Protein AF-A0A662GXQ0-F1 (afdb_monomer_lite)

Foldseek 3Di:
DPQQDWDFDWDQQPPPRDTDTDTDRAAAWDWDDDVQWIWIWGADRVRDTPDTDIGGDLNVADDLLQKDFDPVQLVVQDPVDDPVVSVCCSVVVDPDDPVSSVSRSVCVVSVRMDGHDD

Radius of gyration: 19.92 Å; chains: 1; bounding box: 45×34×59 Å

Structure (mmCIF, N/CA/C/O backbone):
data_AF-A0A662GXQ0-F1
#
_entry.id   AF-A0A662GXQ0-F1
#
loop_
_atom_site.group_PDB
_atom_site.id
_atom_site.type_symbol
_atom_site.label_atom_id
_atom_site.label_alt_id
_atom_site.label_comp_id
_atom_site.label_asym_id
_atom_site.label_entity_id
_atom_site.label_seq_id
_atom_site.pdbx_PDB_ins_code
_atom_site.Cartn_x
_atom_site.Cartn_y
_atom_site.Cartn_z
_atom_site.occupancy
_atom_site.B_iso_or_equiv
_atom_site.auth_seq_id
_atom_site.auth_comp_id
_atom_site.auth_asym_id
_atom_site.auth_atom_id
_atom_site.pdbx_PDB_model_num
ATOM 1 N N . MET A 1 1 ? 24.218 -7.071 -36.231 1.00 41.03 1 MET A N 1
ATOM 2 C CA . MET A 1 1 ? 23.140 -6.913 -35.230 1.00 41.03 1 MET A CA 1
ATOM 3 C C . MET A 1 1 ? 21.859 -7.508 -35.791 1.00 41.03 1 MET A C 1
ATOM 5 O O . MET A 1 1 ? 21.398 -7.036 -36.820 1.00 41.03 1 MET A O 1
ATOM 9 N N . ARG A 1 2 ? 21.329 -8.583 -35.192 1.00 40.56 2 ARG A N 1
ATOM 10 C CA . ARG A 1 2 ? 19.980 -9.078 -35.526 1.00 40.56 2 ARG A CA 1
ATOM 11 C C . ARG A 1 2 ? 18.955 -8.131 -34.886 1.00 40.56 2 ARG A C 1
ATOM 13 O O . ARG A 1 2 ? 19.199 -7.724 -33.753 1.00 40.56 2 ARG A O 1
ATOM 20 N N . PRO A 1 3 ? 17.845 -7.781 -35.555 1.00 44.44 3 PRO A N 1
ATOM 21 C CA . PRO A 1 3 ? 16.797 -6.988 -34.925 1.00 44.44 3 PRO A CA 1
ATOM 22 C C . PRO A 1 3 ? 16.230 -7.779 -33.740 1.00 44.44 3 PRO A C 1
ATOM 24 O O . PRO A 1 3 ? 15.713 -8.885 -33.923 1.00 44.44 3 PRO A O 1
ATOM 27 N N . MET A 1 4 ? 16.390 -7.239 -32.528 1.00 46.97 4 MET A N 1
ATOM 28 C CA . MET A 1 4 ? 15.780 -7.773 -31.310 1.00 46.97 4 MET A CA 1
ATOM 29 C C . MET A 1 4 ? 14.267 -7.671 -31.489 1.00 46.97 4 MET A C 1
ATOM 31 O O . MET A 1 4 ? 13.704 -6.581 -31.535 1.00 46.97 4 MET A O 1
ATOM 35 N N . ARG A 1 5 ? 13.611 -8.813 -31.712 1.00 53.12 5 ARG A N 1
ATOM 36 C CA . ARG A 1 5 ? 12.155 -8.860 -31.828 1.00 53.12 5 ARG A CA 1
ATOM 37 C C . ARG A 1 5 ? 11.580 -8.728 -30.427 1.00 53.12 5 ARG A C 1
ATOM 39 O O . ARG A 1 5 ? 11.887 -9.550 -29.568 1.00 53.12 5 ARG A O 1
ATOM 46 N N . ALA A 1 6 ? 10.749 -7.713 -30.232 1.00 55.34 6 ALA A N 1
ATOM 47 C CA . ALA A 1 6 ? 9.951 -7.564 -29.030 1.00 55.34 6 ALA A CA 1
ATOM 48 C C . ALA A 1 6 ? 9.151 -8.846 -28.776 1.00 55.34 6 ALA A C 1
ATOM 50 O O . ALA A 1 6 ? 8.509 -9.380 -29.685 1.00 55.34 6 ALA A O 1
ATOM 51 N N . LEU A 1 7 ? 9.222 -9.359 -27.553 1.00 60.22 7 LEU A N 1
ATOM 52 C CA . LEU A 1 7 ? 8.532 -10.579 -27.173 1.00 60.22 7 LEU A CA 1
ATOM 53 C C . LEU A 1 7 ? 7.223 -10.195 -26.484 1.00 60.22 7 LEU A C 1
ATOM 55 O O . LEU A 1 7 ? 7.242 -9.664 -25.375 1.00 60.22 7 LEU A O 1
ATOM 59 N N . GLU A 1 8 ? 6.093 -10.453 -27.140 1.00 65.69 8 GLU A N 1
ATOM 60 C CA . GLU A 1 8 ? 4.781 -10.379 -26.497 1.00 65.69 8 GLU A CA 1
ATOM 61 C C . GLU A 1 8 ? 4.540 -11.665 -25.707 1.00 65.69 8 GLU A C 1
ATOM 63 O O . GLU A 1 8 ? 4.505 -12.770 -26.257 1.00 65.69 8 GLU A O 1
ATOM 68 N N . ARG A 1 9 ? 4.417 -11.533 -24.387 1.00 72.88 9 ARG A N 1
ATOM 69 C CA . ARG A 1 9 ? 4.164 -12.647 -23.471 1.00 72.88 9 ARG A CA 1
ATOM 70 C C . ARG A 1 9 ? 2.901 -12.394 -22.677 1.00 72.88 9 ARG A C 1
ATOM 72 O O . ARG A 1 9 ? 2.674 -11.300 -22.167 1.00 72.88 9 ARG A O 1
ATOM 79 N N . LEU A 1 10 ? 2.124 -13.457 -22.514 1.00 84.06 10 LEU A N 1
ATOM 80 C CA . LEU A 1 10 ? 1.008 -13.481 -21.587 1.00 84.06 10 LEU A CA 1
ATOM 81 C C . LEU A 1 10 ? 1.531 -13.798 -20.182 1.00 84.06 10 LEU A C 1
ATOM 83 O O . LEU A 1 10 ? 2.039 -14.892 -19.939 1.00 84.06 10 LEU A O 1
ATOM 87 N N . ILE A 1 11 ? 1.392 -12.854 -19.260 1.00 85.69 11 ILE A N 1
ATOM 88 C CA . ILE A 1 11 ? 1.711 -13.032 -17.844 1.00 85.69 11 ILE A CA 1
ATOM 89 C C . ILE A 1 11 ? 0.415 -13.166 -17.059 1.00 85.69 11 ILE A C 1
ATOM 91 O O . ILE A 1 11 ? -0.479 -12.327 -17.163 1.00 85.69 11 ILE A O 1
ATOM 95 N N . VAL A 1 12 ? 0.320 -14.217 -16.249 1.00 84.50 12 VAL A N 1
ATOM 96 C CA . VAL A 1 12 ? -0.768 -14.382 -15.283 1.00 84.50 12 VAL A CA 1
ATOM 97 C C . VAL A 1 12 ? -0.325 -13.764 -13.966 1.00 84.50 12 VAL A C 1
ATOM 99 O O . VAL A 1 12 ? 0.716 -14.134 -13.427 1.00 84.50 12 VAL A O 1
ATOM 102 N N . CYS A 1 13 ? -1.106 -12.821 -13.448 1.00 86.00 13 CYS A N 1
ATOM 103 C CA . CYS A 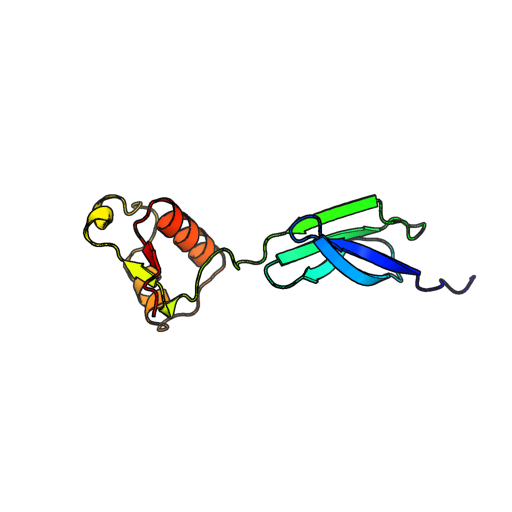1 13 ? -0.845 -12.206 -12.161 1.00 86.00 13 CYS A CA 1
ATOM 104 C C . CYS A 1 13 ? -0.929 -13.255 -11.037 1.00 86.00 13 CYS A C 1
ATOM 106 O O . CYS A 1 13 ? -2.011 -13.810 -10.824 1.00 86.00 13 CYS A O 1
ATOM 108 N N . PRO A 1 14 ? 0.143 -13.473 -10.251 1.00 80.88 14 PRO A N 1
ATOM 109 C CA . PRO A 1 14 ? 0.118 -14.434 -9.147 1.00 80.88 14 PRO A CA 1
ATOM 110 C C . PRO A 1 14 ? -0.886 -14.092 -8.035 1.00 80.88 14 PRO A C 1
ATOM 112 O O . PRO A 1 14 ? -1.307 -14.986 -7.312 1.00 80.88 14 PRO A O 1
AT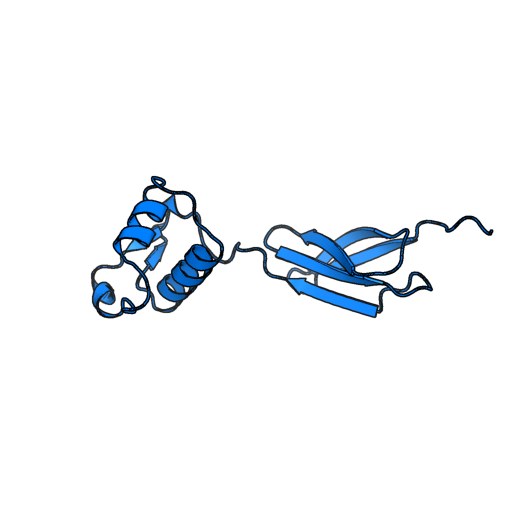OM 115 N N . LYS A 1 15 ? -1.260 -12.810 -7.876 1.00 78.56 15 LYS A N 1
ATOM 116 C CA . LYS A 1 15 ? -2.169 -12.350 -6.808 1.00 78.56 15 LYS A CA 1
ATOM 117 C C . LYS A 1 15 ? -3.647 -12.458 -7.187 1.00 78.56 15 LYS A C 1
ATOM 119 O O . LYS A 1 15 ? -4.442 -12.849 -6.346 1.00 78.56 15 LYS A O 1
ATOM 124 N N . CYS A 1 16 ? -4.032 -12.091 -8.413 1.00 82.12 16 CYS A N 1
ATOM 125 C CA . CYS A 1 16 ? -5.451 -12.023 -8.809 1.00 82.12 16 CYS A CA 1
ATOM 126 C C . CYS A 1 16 ? -5.835 -12.881 -10.024 1.00 82.12 16 CYS A C 1
ATOM 128 O O . CYS A 1 16 ? -6.985 -12.842 -10.450 1.00 82.12 16 CYS A O 1
ATOM 130 N N . GLY A 1 17 ? -4.895 -13.613 -10.629 1.00 83.00 17 GLY A N 1
ATOM 131 C CA . GLY A 1 17 ? -5.162 -14.498 -11.770 1.00 83.00 17 GLY A CA 1
ATOM 132 C C . GLY A 1 17 ? -5.444 -13.792 -13.104 1.00 83.00 17 GLY A C 1
ATOM 133 O O . GLY A 1 17 ? -5.630 -14.462 -14.121 1.00 83.00 17 GLY A O 1
ATOM 134 N N . ARG A 1 18 ? -5.451 -12.452 -13.142 1.00 84.88 18 ARG A N 1
ATOM 135 C CA . ARG A 1 18 ? -5.633 -11.687 -14.384 1.00 84.88 18 ARG A CA 1
ATOM 136 C C . ARG A 1 18 ? -4.483 -11.891 -15.359 1.00 84.88 18 ARG A C 1
ATOM 138 O O . ARG A 1 18 ? -3.339 -12.097 -14.964 1.00 84.88 18 ARG A O 1
ATOM 145 N N . ARG A 1 19 ? -4.804 -11.824 -16.649 1.00 90.25 19 ARG A N 1
ATOM 146 C CA . ARG A 1 19 ? -3.863 -12.011 -17.755 1.00 90.25 19 ARG A CA 1
ATOM 147 C C . ARG A 1 19 ? -3.439 -10.657 -18.313 1.00 90.25 19 ARG A C 1
ATOM 149 O O . ARG A 1 19 ? -4.289 -9.833 -18.628 1.00 90.25 19 ARG A O 1
ATOM 156 N N . HIS A 1 20 ? -2.136 -10.462 -18.463 1.00 85.50 20 HIS A N 1
ATOM 157 C CA . HIS A 1 20 ? -1.528 -9.249 -18.997 1.00 85.50 20 HIS A CA 1
ATOM 158 C C . HIS A 1 20 ? -0.716 -9.603 -20.237 1.00 85.50 20 HIS A C 1
ATOM 160 O O . HIS A 1 20 ? 0.108 -10.515 -20.179 1.00 85.50 20 HIS A O 1
ATOM 166 N N . SER A 1 21 ? -0.937 -8.890 -21.341 1.00 87.75 21 SER A N 1
ATOM 167 C CA . SER A 1 21 ? -0.020 -8.936 -22.481 1.00 87.75 21 SER A CA 1
ATOM 168 C C . SER A 1 21 ? 1.109 -7.947 -22.229 1.00 87.75 21 SER A C 1
ATOM 170 O O . SER A 1 21 ? 0.857 -6.771 -21.966 1.00 87.75 21 SER A O 1
ATOM 172 N N . VAL A 1 22 ? 2.342 -8.438 -22.243 1.00 83.19 22 VAL A N 1
ATOM 173 C CA . VAL A 1 22 ? 3.530 -7.669 -21.879 1.00 83.19 22 VAL A CA 1
ATOM 174 C C . VAL A 1 22 ? 4.506 -7.766 -23.026 1.00 83.19 22 VAL A C 1
ATOM 176 O O . VAL A 1 22 ? 4.900 -8.865 -23.416 1.00 83.19 22 VAL A O 1
ATOM 179 N N . ARG A 1 23 ? 4.899 -6.610 -23.549 1.00 83.94 23 ARG A N 1
ATOM 180 C CA . ARG A 1 23 ? 5.935 -6.500 -24.564 1.00 83.94 23 ARG A CA 1
ATOM 181 C C . ARG A 1 23 ? 7.250 -6.166 -23.876 1.00 83.94 23 ARG A C 1
ATOM 183 O O . ARG A 1 23 ? 7.344 -5.133 -23.223 1.00 83.94 23 ARG A O 1
ATOM 190 N N . VAL A 1 24 ? 8.237 -7.049 -24.007 1.00 81.50 24 VAL A N 1
ATOM 191 C CA . VAL A 1 24 ? 9.576 -6.839 -23.444 1.00 81.50 24 VAL A CA 1
ATOM 192 C C . VAL A 1 24 ? 10.597 -6.762 -24.571 1.00 81.50 24 VAL A C 1
ATOM 194 O O . VAL A 1 24 ? 10.638 -7.639 -25.438 1.00 81.50 24 VAL A O 1
ATOM 197 N N . GLU A 1 25 ? 11.397 -5.698 -24.560 1.00 83.25 25 GLU A N 1
ATOM 198 C CA . GLU A 1 25 ? 12.404 -5.407 -25.592 1.00 83.25 25 GLU A CA 1
ATOM 199 C C . GLU A 1 25 ? 13.839 -5.467 -25.051 1.00 83.25 25 GLU A C 1
ATOM 201 O O . GLU A 1 25 ? 14.779 -5.608 -25.829 1.00 83.25 25 GLU A O 1
ATOM 206 N N . GLU A 1 26 ? 14.004 -5.441 -23.727 1.00 85.75 26 GLU A N 1
ATOM 207 C CA . GLU A 1 26 ? 15.298 -5.422 -23.043 1.00 85.75 26 GLU A CA 1
ATOM 208 C C . GLU A 1 26 ? 15.311 -6.328 -21.803 1.00 85.75 26 GLU A C 1
ATOM 210 O O . GLU A 1 26 ? 14.271 -6.605 -21.192 1.00 85.75 26 GLU A O 1
ATOM 215 N N . SER A 1 27 ? 16.501 -6.803 -21.429 1.00 90.19 27 SER A N 1
ATOM 216 C CA . SER A 1 27 ? 16.700 -7.532 -20.178 1.00 90.19 27 SER A CA 1
ATOM 217 C C . SER A 1 27 ? 16.621 -6.589 -18.975 1.00 90.19 27 SER A C 1
ATOM 219 O O . SER A 1 27 ? 16.793 -5.378 -19.092 1.00 90.19 27 SER A O 1
ATOM 221 N N . GLY A 1 28 ? 16.322 -7.144 -17.800 1.00 89.62 28 GLY A N 1
ATOM 222 C CA . GLY A 1 28 ? 16.224 -6.392 -16.554 1.00 89.62 28 GLY A CA 1
ATOM 223 C C . GLY A 1 28 ? 14.884 -6.535 -15.842 1.00 89.62 28 GLY A C 1
ATOM 224 O O . GLY A 1 28 ? 14.129 -7.492 -16.041 1.00 89.62 28 GLY A O 1
ATOM 225 N N . TRP A 1 29 ? 14.635 -5.593 -14.934 1.00 89.81 29 TRP A N 1
ATOM 226 C CA . TRP A 1 29 ? 13.434 -5.555 -14.109 1.00 89.81 29 TRP A CA 1
ATOM 227 C C . TRP A 1 29 ? 12.350 -4.710 -14.770 1.00 89.81 29 TRP A C 1
ATOM 229 O O . TRP A 1 29 ? 12.572 -3.545 -15.079 1.00 89.81 29 TRP A O 1
ATOM 239 N N . HIS A 1 30 ? 11.161 -5.287 -14.915 1.00 87.38 30 HIS A N 1
ATOM 240 C CA . HIS A 1 30 ? 10.002 -4.647 -15.533 1.00 87.38 30 HIS A CA 1
ATOM 241 C C . HIS A 1 30 ? 8.835 -4.601 -14.552 1.00 87.38 30 HIS A C 1
ATOM 243 O O . HIS A 1 30 ? 8.648 -5.521 -13.752 1.00 87.38 30 HIS A O 1
ATOM 249 N N . VAL A 1 31 ? 8.025 -3.545 -14.623 1.00 87.19 31 VAL A N 1
ATOM 250 C CA . VAL A 1 31 ? 6.863 -3.360 -13.745 1.00 87.19 31 VAL A CA 1
ATOM 251 C C . VAL A 1 31 ? 5.595 -3.232 -14.576 1.00 87.19 31 VAL A C 1
ATOM 253 O O . VAL A 1 31 ? 5.502 -2.382 -15.455 1.00 87.19 31 VAL A O 1
ATOM 256 N N . ILE A 1 32 ? 4.594 -4.052 -14.260 1.00 86.75 32 ILE A N 1
ATOM 257 C CA . ILE A 1 32 ? 3.277 -4.028 -14.903 1.00 86.75 32 ILE A CA 1
ATOM 258 C C . ILE A 1 32 ? 2.233 -3.635 -13.874 1.00 86.75 32 ILE A C 1
ATOM 260 O O . ILE A 1 32 ? 2.163 -4.212 -12.789 1.00 86.75 32 ILE A O 1
ATOM 264 N N . GLN A 1 33 ? 1.378 -2.690 -14.242 1.00 84.06 33 GLN A N 1
ATOM 265 C CA . GLN A 1 33 ? 0.252 -2.285 -13.414 1.00 84.06 33 GLN A CA 1
ATOM 266 C C . GLN A 1 33 ? -0.864 -3.333 -13.497 1.00 84.06 33 GLN A C 1
ATOM 268 O O . GLN A 1 33 ? -1.372 -3.640 -14.575 1.00 84.06 33 GLN A O 1
ATOM 273 N N . CYS A 1 34 ? -1.260 -3.876 -12.348 1.00 80.12 34 CYS A N 1
ATOM 274 C CA . CYS A 1 34 ? -2.377 -4.801 -12.217 1.00 80.12 34 CYS A CA 1
ATOM 275 C C . CYS A 1 34 ? -3.286 -4.308 -11.096 1.00 80.12 34 CYS A C 1
ATOM 277 O O . CYS A 1 34 ? -2.996 -4.536 -9.931 1.00 80.12 34 CYS A O 1
ATOM 279 N N . GLU A 1 35 ? -4.357 -3.599 -11.453 1.00 77.75 35 GLU A N 1
ATOM 280 C CA . GLU A 1 35 ? -5.325 -2.958 -10.551 1.00 77.75 35 GLU A CA 1
ATOM 281 C C . GLU A 1 35 ? -5.278 -3.457 -9.088 1.00 77.75 35 GLU A C 1
ATOM 283 O O . GLU A 1 35 ? -5.701 -4.566 -8.755 1.00 77.75 35 GLU A O 1
ATOM 288 N N . GLY A 1 36 ? -4.704 -2.637 -8.206 1.00 65.31 36 GLY A N 1
ATOM 289 C CA . GLY A 1 36 ? -4.496 -2.993 -6.799 1.00 65.31 36 GLY A CA 1
ATOM 290 C C . GLY A 1 36 ? -3.069 -3.358 -6.432 1.00 65.31 36 GLY A C 1
ATOM 291 O O . GLY A 1 36 ? -2.744 -3.436 -5.254 1.00 65.31 36 GLY A O 1
ATOM 292 N N . HIS A 1 37 ? -2.218 -3.616 -7.418 1.00 74.69 37 HIS A N 1
ATOM 293 C CA . HIS A 1 37 ? -0.850 -4.066 -7.228 1.00 74.69 37 HIS A CA 1
ATOM 294 C C . HIS A 1 37 ? -0.005 -3.906 -8.498 1.00 74.69 37 HIS A C 1
ATOM 296 O O . HIS A 1 37 ? -0.490 -3.591 -9.580 1.00 74.69 37 HIS A O 1
ATOM 302 N N . SER A 1 38 ? 1.292 -4.111 -8.346 1.00 85.62 38 SER A N 1
ATOM 303 C CA . SER A 1 38 ? 2.249 -4.155 -9.436 1.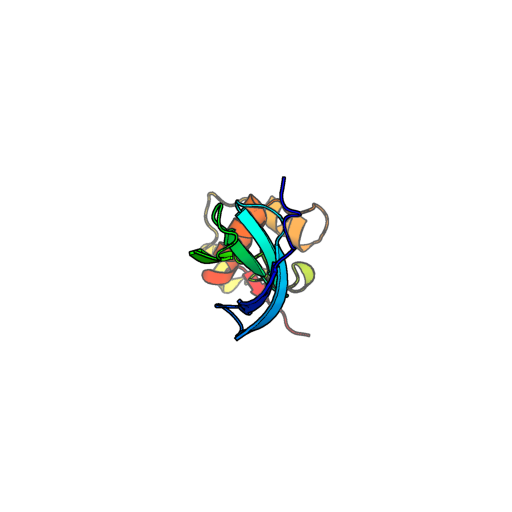00 85.62 38 SER A CA 1
ATOM 304 C C . SER A 1 38 ? 2.775 -5.573 -9.561 1.00 85.62 38 SER A C 1
ATOM 306 O O . SER A 1 38 ? 3.107 -6.219 -8.566 1.00 85.62 38 SER A O 1
ATOM 308 N N . ILE A 1 39 ? 2.880 -6.062 -10.786 1.00 87.75 39 ILE A N 1
ATOM 309 C CA . ILE A 1 39 ? 3.628 -7.275 -11.093 1.00 87.75 39 ILE A CA 1
ATOM 310 C C . ILE A 1 39 ? 5.053 -6.833 -11.403 1.00 87.75 39 ILE A C 1
ATOM 312 O O . ILE A 1 39 ? 5.265 -5.951 -12.231 1.00 87.75 39 ILE A O 1
ATOM 316 N N . VAL A 1 40 ? 6.020 -7.435 -10.727 1.00 89.12 40 VAL A N 1
ATOM 317 C CA . VAL A 1 40 ? 7.446 -7.199 -10.934 1.00 89.12 40 VAL A CA 1
ATOM 318 C C . VAL A 1 40 ? 8.014 -8.413 -11.653 1.00 89.12 40 VAL A C 1
ATOM 320 O O . VAL A 1 40 ? 7.965 -9.532 -11.136 1.00 89.12 40 VAL A O 1
ATOM 323 N N . LEU A 1 41 ? 8.536 -8.193 -12.851 1.00 89.94 41 LEU A N 1
ATOM 324 C CA . LEU A 1 41 ? 9.132 -9.214 -13.698 1.00 89.94 41 LEU A CA 1
ATOM 325 C C . LEU A 1 41 ? 10.644 -9.052 -13.742 1.00 89.94 41 LEU A C 1
ATOM 327 O O . LEU A 1 41 ? 11.133 -7.930 -13.833 1.00 89.94 41 LEU A O 1
ATOM 331 N N . TYR A 1 42 ? 11.368 -10.167 -13.771 1.00 89.62 42 TYR A N 1
ATOM 332 C CA . TYR A 1 42 ? 12.766 -10.176 -14.197 1.00 89.62 42 TYR A CA 1
ATOM 333 C C . TYR A 1 42 ? 12.907 -10.951 -15.503 1.00 89.62 42 TYR A C 1
ATOM 335 O O . TYR A 1 42 ? 12.447 -12.097 -15.603 1.00 89.62 42 TYR A O 1
ATOM 343 N N . VAL A 1 43 ? 13.550 -10.317 -16.478 1.00 91.00 43 VAL A N 1
ATOM 344 C CA . VAL A 1 43 ? 13.809 -10.851 -17.814 1.00 91.00 43 VAL A CA 1
ATOM 345 C C . VAL A 1 43 ? 15.315 -10.925 -18.032 1.00 91.00 43 VAL A C 1
ATOM 347 O O . VAL A 1 43 ? 16.026 -9.959 -17.772 1.00 91.00 43 VAL A O 1
ATOM 350 N N . ASP A 1 44 ? 15.803 -12.083 -18.471 1.00 89.25 44 ASP A N 1
ATOM 351 C CA . ASP A 1 44 ? 17.229 -12.292 -18.738 1.00 89.25 44 ASP A CA 1
ATOM 352 C C . ASP A 1 44 ? 17.655 -11.792 -20.130 1.00 89.25 44 ASP A C 1
ATOM 354 O O . ASP A 1 44 ? 16.833 -11.355 -20.937 1.00 89.25 44 ASP A O 1
ATOM 358 N N . ASP A 1 45 ? 18.949 -11.893 -20.439 1.00 88.88 45 ASP A N 1
ATOM 359 C CA . ASP A 1 45 ? 19.520 -11.465 -21.729 1.00 88.88 45 ASP A CA 1
ATOM 360 C C . ASP A 1 45 ? 19.016 -12.283 -22.930 1.00 88.88 45 ASP A C 1
ATOM 362 O O . ASP A 1 45 ? 19.176 -11.880 -24.081 1.00 88.88 45 ASP A O 1
ATOM 366 N N . SER A 1 46 ? 18.367 -13.425 -22.679 1.00 87.25 46 SER A N 1
ATOM 367 C CA . SER A 1 46 ? 17.680 -14.230 -23.695 1.00 87.25 46 SER A CA 1
ATOM 368 C C . SER A 1 46 ? 16.200 -13.850 -23.845 1.00 87.25 46 SER A C 1
ATOM 370 O O . SER A 1 46 ? 15.438 -14.594 -24.466 1.00 87.25 46 SER A O 1
ATOM 372 N N . LEU A 1 47 ? 15.770 -12.726 -23.259 1.00 83.88 47 LEU A N 1
ATOM 373 C CA . LEU A 1 47 ? 14.382 -12.255 -23.211 1.00 83.88 47 LEU A CA 1
ATOM 374 C C . LEU A 1 47 ? 13.412 -13.275 -22.589 1.00 83.88 47 LEU A C 1
ATOM 376 O O . LEU A 1 47 ? 12.219 -13.310 -22.899 1.00 83.88 47 LEU A O 1
ATOM 380 N N . THR A 1 48 ? 13.909 -14.126 -21.691 1.00 83.88 48 THR A N 1
ATOM 381 C CA . THR A 1 48 ? 13.099 -15.116 -20.980 1.00 83.88 48 THR A CA 1
ATOM 382 C C . THR A 1 48 ? 12.710 -14.590 -19.606 1.00 83.88 48 THR A C 1
ATOM 384 O O . THR A 1 48 ? 13.550 -14.148 -18.824 1.00 83.88 48 THR A O 1
ATOM 387 N N . VAL A 1 49 ? 11.418 -14.671 -19.282 1.00 85.81 49 VAL A N 1
ATOM 388 C CA . VAL A 1 49 ? 10.904 -14.322 -17.952 1.00 85.81 49 VAL A CA 1
ATOM 389 C C . VAL A 1 49 ? 11.376 -15.375 -16.954 1.00 85.81 49 VAL A C 1
ATOM 391 O O . VAL A 1 49 ? 10.996 -16.542 -17.046 1.00 85.81 49 VAL A O 1
ATOM 394 N N . ARG A 1 50 ? 12.208 -14.966 -15.997 1.00 88.62 50 ARG A N 1
ATOM 395 C CA . ARG A 1 50 ? 12.764 -15.849 -14.957 1.00 88.62 50 ARG A CA 1
ATOM 396 C C . ARG A 1 50 ? 12.055 -15.720 -13.622 1.00 88.62 50 ARG A C 1
ATOM 398 O O . ARG A 1 50 ? 12.093 -16.646 -12.820 1.00 88.62 50 ARG A O 1
ATOM 405 N N . SER A 1 51 ? 11.428 -14.575 -13.374 1.00 86.88 51 SER A N 1
ATOM 406 C CA . SER A 1 51 ? 10.752 -14.296 -12.113 1.00 86.88 51 SER A CA 1
ATOM 407 C C . SER A 1 51 ? 9.513 -13.452 -12.348 1.00 86.88 51 SER A C 1
ATOM 409 O O . SER A 1 51 ? 9.555 -12.490 -13.115 1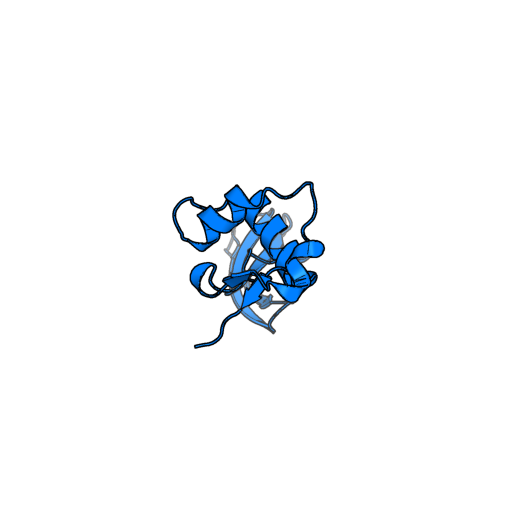.00 86.88 51 SER A O 1
ATOM 411 N N . VAL A 1 52 ? 8.431 -13.812 -11.661 1.00 87.12 52 VAL A N 1
ATOM 412 C CA . VAL A 1 52 ? 7.182 -13.053 -11.605 1.00 87.12 52 VAL A CA 1
ATOM 413 C C . VAL A 1 52 ? 6.825 -12.902 -10.135 1.00 87.12 52 VAL A C 1
ATOM 415 O O . VAL A 1 52 ? 6.495 -13.877 -9.462 1.00 87.12 52 VAL A O 1
ATOM 418 N N . LYS A 1 53 ? 6.921 -11.681 -9.620 1.00 85.44 53 LYS A N 1
ATOM 419 C CA . LYS A 1 53 ? 6.569 -11.334 -8.243 1.00 85.44 53 LYS A CA 1
ATOM 420 C C . LYS A 1 53 ? 5.442 -10.319 -8.240 1.00 85.44 53 LYS A C 1
ATOM 422 O O . LYS A 1 53 ? 5.202 -9.636 -9.230 1.00 85.44 53 LYS A O 1
ATOM 427 N N . VAL A 1 54 ? 4.756 -10.208 -7.111 1.00 82.62 54 VAL A N 1
ATOM 428 C CA . VAL A 1 54 ? 3.752 -9.168 -6.900 1.00 82.62 54 VAL A CA 1
ATOM 429 C C . VAL A 1 54 ? 4.248 -8.238 -5.812 1.00 82.62 54 VAL A C 1
ATOM 431 O O . VAL A 1 54 ? 4.549 -8.673 -4.705 1.00 82.62 54 VAL A O 1
ATOM 434 N N . ALA A 1 55 ? 4.317 -6.956 -6.137 1.00 75.25 55 ALA A N 1
ATOM 435 C CA . ALA A 1 55 ? 4.401 -5.895 -5.159 1.00 75.25 55 ALA A CA 1
ATOM 436 C C . ALA A 1 55 ? 2.984 -5.362 -4.958 1.00 75.25 55 ALA A C 1
ATOM 438 O O . ALA A 1 55 ? 2.370 -4.857 -5.897 1.00 75.25 55 ALA A O 1
ATOM 439 N N . SER A 1 56 ? 2.432 -5.471 -3.751 1.00 59.44 56 SER A N 1
ATOM 440 C CA . SER A 1 56 ? 1.212 -4.732 -3.438 1.00 59.44 56 SER A CA 1
ATOM 441 C C . SER A 1 56 ? 1.529 -3.239 -3.554 1.00 59.44 56 SER A C 1
ATOM 443 O O . SER A 1 56 ? 2.209 -2.675 -2.697 1.00 59.44 56 SER A O 1
ATOM 445 N N . LEU A 1 57 ? 1.016 -2.596 -4.608 1.00 57.31 57 LEU A N 1
ATOM 446 C CA . LEU A 1 57 ? 0.713 -1.167 -4.566 1.00 57.31 57 LEU A CA 1
ATOM 447 C C . LEU A 1 57 ? -0.122 -0.947 -3.310 1.00 57.31 57 LEU A C 1
ATOM 449 O O . LEU A 1 57 ? -0.824 -1.855 -2.871 1.00 57.31 57 LEU A O 1
ATOM 453 N N . ALA A 1 58 ? -0.027 0.226 -2.714 1.00 51.66 58 ALA A N 1
ATOM 454 C CA . ALA A 1 58 ? -0.666 0.580 -1.456 1.00 51.66 58 ALA A CA 1
ATOM 455 C C . ALA A 1 58 ? -2.220 0.587 -1.478 1.00 51.66 58 ALA A C 1
ATOM 457 O O . ALA A 1 58 ? -2.823 1.485 -0.914 1.00 51.66 58 ALA A O 1
ATOM 4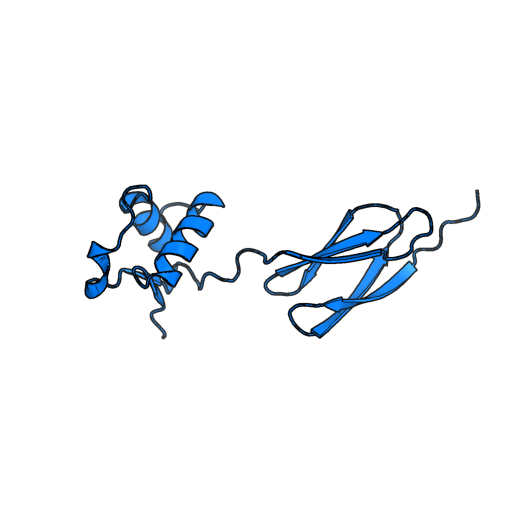58 N N . ARG A 1 59 ? -2.882 -0.400 -2.101 1.00 49.53 59 ARG A N 1
ATOM 459 C CA . ARG A 1 59 ? -4.335 -0.616 -2.129 1.00 49.53 59 ARG A CA 1
ATOM 460 C C . ARG A 1 59 ? -4.833 -1.613 -1.074 1.00 49.53 59 ARG A C 1
ATOM 462 O O . ARG A 1 59 ? -5.892 -2.194 -1.252 1.00 49.53 59 ARG A O 1
ATOM 469 N N . ASP A 1 60 ? -4.087 -1.818 0.011 1.00 60.59 60 ASP A N 1
ATOM 470 C CA . ASP A 1 60 ? -4.630 -2.485 1.212 1.00 60.59 60 ASP A CA 1
ATOM 471 C C . ASP A 1 60 ? -5.189 -1.457 2.217 1.00 60.59 60 ASP A C 1
ATOM 473 O O . ASP A 1 60 ? -5.470 -1.787 3.365 1.00 60.59 60 ASP A O 1
ATOM 477 N N . ILE A 1 61 ? -5.280 -0.189 1.811 1.00 64.94 61 ILE A N 1
ATOM 478 C CA . ILE A 1 61 ? -5.880 0.884 2.596 1.00 64.94 61 ILE 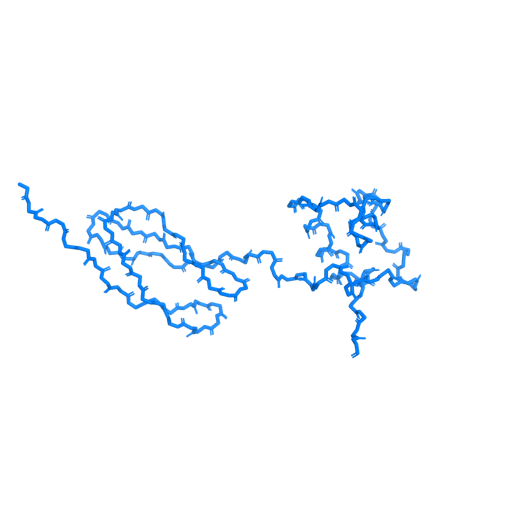A CA 1
ATOM 479 C C . ILE A 1 61 ? -7.136 1.300 1.825 1.00 64.94 61 ILE A C 1
ATOM 481 O O . ILE A 1 61 ? -6.999 1.623 0.639 1.00 64.94 61 ILE A O 1
ATOM 485 N N . PRO A 1 62 ? -8.328 1.251 2.449 1.00 71.94 62 PRO A N 1
ATOM 486 C CA . PRO A 1 62 ? -9.550 1.837 1.901 1.00 71.94 62 PRO A CA 1
ATOM 487 C C . PRO A 1 62 ? -9.356 3.311 1.527 1.00 71.94 62 PRO A C 1
ATOM 489 O O . PRO A 1 62 ? -8.308 3.899 1.813 1.00 71.94 62 PRO A O 1
ATOM 492 N N . ASP A 1 63 ? -10.355 3.935 0.901 1.00 82.00 63 ASP A N 1
ATOM 493 C CA . ASP A 1 63 ? -10.315 5.390 0.735 1.00 82.00 63 ASP A CA 1
ATOM 494 C C . ASP A 1 63 ? -10.046 6.035 2.105 1.00 82.00 63 ASP A C 1
ATOM 496 O O . ASP A 1 63 ? -10.741 5.774 3.080 1.00 82.00 63 ASP A O 1
ATOM 500 N N . LEU A 1 64 ? -9.013 6.871 2.207 1.00 84.38 64 LEU A N 1
ATOM 501 C CA . LEU A 1 64 ? -8.655 7.517 3.469 1.00 84.38 64 LEU A CA 1
ATOM 502 C C . LEU A 1 64 ? -9.822 8.326 4.046 1.00 84.38 64 LEU A C 1
ATOM 504 O O . LEU A 1 64 ? -9.909 8.484 5.261 1.00 84.38 64 LEU A O 1
ATOM 508 N N . ARG A 1 65 ? -10.737 8.793 3.189 1.00 81.50 65 ARG A N 1
ATOM 509 C CA . ARG A 1 65 ? -11.954 9.504 3.590 1.00 81.50 65 ARG A CA 1
ATOM 510 C C . ARG A 1 65 ? -13.036 8.592 4.169 1.00 81.50 65 ARG A C 1
ATOM 512 O O . ARG A 1 65 ? -13.887 9.088 4.905 1.00 81.50 65 ARG A O 1
ATOM 519 N N . SER A 1 66 ? -13.006 7.291 3.871 1.00 87.81 66 SER A N 1
ATOM 520 C CA . SER A 1 66 ? -13.902 6.301 4.481 1.00 87.81 66 SER A CA 1
ATOM 521 C C . SER A 1 66 ? -13.378 5.790 5.825 1.00 87.81 66 SER A C 1
ATOM 523 O O . SER A 1 66 ? -14.085 5.066 6.518 1.00 87.81 66 SER A O 1
ATOM 525 N N . LEU A 1 67 ? -12.174 6.186 6.249 1.00 92.12 67 LEU A N 1
ATOM 526 C CA . LEU A 1 67 ? -11.597 5.744 7.517 1.00 92.12 67 LEU A CA 1
ATOM 527 C C . LEU A 1 67 ? -11.941 6.673 8.682 1.00 92.12 67 LEU A C 1
ATOM 529 O O . LEU A 1 67 ? -11.879 7.899 8.574 1.00 92.12 67 LEU A O 1
ATOM 533 N N . ARG A 1 68 ? -12.219 6.084 9.848 1.00 92.56 68 ARG A N 1
ATOM 534 C CA . ARG A 1 68 ? -12.368 6.806 11.121 1.00 92.56 68 ARG A CA 1
ATOM 535 C C . ARG A 1 68 ? -11.636 6.107 12.256 1.00 92.56 68 ARG A C 1
ATOM 537 O O . ARG A 1 68 ? -11.304 4.929 12.178 1.00 92.56 68 ARG A O 1
ATOM 544 N N . VAL A 1 69 ? -11.371 6.866 13.316 1.00 94.06 69 VAL A N 1
ATOM 545 C CA . VAL A 1 69 ? -10.806 6.331 14.558 1.00 94.06 69 VAL A CA 1
ATOM 546 C C . VAL A 1 69 ? -11.899 5.594 15.324 1.00 94.06 69 VAL A C 1
ATOM 548 O O . VAL A 1 69 ? -12.898 6.203 15.712 1.00 94.06 69 VAL A O 1
ATOM 551 N N . ASN A 1 70 ? -11.677 4.307 15.582 1.00 94.19 70 ASN A N 1
ATOM 552 C CA . ASN A 1 70 ? -12.507 3.526 16.485 1.00 94.19 70 ASN A CA 1
ATOM 553 C C . ASN A 1 70 ? -12.177 3.940 17.929 1.00 94.19 70 ASN A C 1
ATOM 555 O O . ASN A 1 70 ? -11.108 3.627 18.464 1.00 94.19 70 ASN A O 1
ATOM 559 N N . ARG A 1 71 ? -13.104 4.661 18.567 1.00 91.50 71 ARG A N 1
ATOM 560 C CA . ARG A 1 71 ? -12.906 5.222 19.915 1.00 91.50 71 ARG A CA 1
ATOM 561 C C . ARG A 1 71 ? -12.724 4.157 20.994 1.00 91.50 71 ARG A C 1
ATOM 563 O O . ARG A 1 71 ? -12.019 4.402 21.967 1.00 91.50 71 ARG A O 1
ATOM 570 N N . GLU A 1 72 ? -13.308 2.973 20.829 1.00 93.25 72 GLU A N 1
ATOM 571 C CA . GLU A 1 72 ? -13.181 1.880 21.803 1.00 93.25 72 GLU A CA 1
ATOM 572 C C . GLU A 1 72 ? -11.760 1.302 21.822 1.00 93.25 72 GLU A C 1
ATOM 574 O O . GLU A 1 72 ? -11.277 0.827 22.851 1.00 93.25 72 GLU A O 1
ATOM 579 N N . ARG A 1 73 ? -11.057 1.384 20.689 1.00 93.38 73 ARG A N 1
ATOM 580 C CA . ARG A 1 73 ? -9.708 0.836 20.496 1.00 93.38 73 ARG A CA 1
ATOM 581 C C . ARG A 1 73 ? -8.608 1.884 20.473 1.00 93.38 73 ARG A C 1
ATOM 583 O O . ARG A 1 73 ? -7.447 1.540 20.289 1.00 93.38 73 ARG A O 1
ATOM 590 N N . GLU A 1 74 ? -8.938 3.143 20.726 1.00 91.69 74 GLU A N 1
ATOM 591 C CA . GLU A 1 74 ? -7.992 4.262 20.708 1.00 91.69 74 GLU A CA 1
ATOM 592 C C . GLU A 1 74 ? -6.795 4.056 21.654 1.00 91.69 74 GLU A C 1
ATOM 594 O O . GLU A 1 74 ? -5.676 4.464 21.352 1.00 91.69 74 GLU A O 1
ATOM 599 N N . HIS A 1 75 ? -7.001 3.342 22.763 1.00 93.06 75 HIS A N 1
ATOM 600 C CA . HIS A 1 75 ? -5.952 2.978 23.717 1.00 93.06 75 HIS A CA 1
ATOM 601 C C . HIS A 1 75 ? -4.849 2.075 23.125 1.00 93.06 75 HIS A C 1
ATOM 603 O O . HIS A 1 75 ? -3.777 1.958 23.713 1.00 93.06 75 HIS A O 1
ATOM 609 N N . LEU A 1 76 ? -5.085 1.448 21.966 1.00 93.88 76 LEU A N 1
ATOM 610 C CA . LEU A 1 76 ? -4.104 0.636 21.239 1.00 93.88 76 LEU A CA 1
ATOM 611 C C . LEU A 1 76 ? -3.224 1.466 20.292 1.00 93.88 76 LEU A C 1
ATOM 613 O O . LEU A 1 76 ? -2.407 0.896 19.568 1.00 93.88 76 LEU A O 1
ATOM 617 N N . TRP A 1 77 ? -3.381 2.794 20.266 1.00 96.12 77 TRP A N 1
ATOM 618 C CA . TRP A 1 77 ? -2.605 3.666 19.391 1.00 96.12 77 TRP A CA 1
ATOM 619 C C . TRP A 1 77 ? -1.100 3.585 19.710 1.00 96.12 77 TRP A C 1
ATOM 621 O O . TRP A 1 77 ? -0.679 3.982 20.800 1.00 96.12 77 TRP A O 1
ATOM 631 N N . PRO A 1 78 ? -0.244 3.124 18.778 1.00 93.06 78 PRO A N 1
ATOM 632 C CA . PRO A 1 78 ? 1.181 2.995 19.053 1.00 93.06 78 PRO A CA 1
ATOM 633 C C . PRO A 1 78 ? 1.853 4.359 19.234 1.00 93.06 78 PRO A C 1
ATOM 635 O O . PRO A 1 78 ? 1.724 5.240 18.385 1.00 93.06 78 PRO A O 1
ATOM 638 N N . SER A 1 79 ? 2.642 4.519 20.298 1.00 93.31 79 SER A N 1
ATOM 639 C CA . SER A 1 79 ? 3.288 5.795 20.659 1.00 93.31 79 SER A CA 1
ATOM 640 C C . SER A 1 79 ? 4.227 6.361 19.586 1.00 93.31 79 SER A C 1
ATOM 642 O O . SER A 1 79 ? 4.456 7.567 19.535 1.00 93.31 79 SER A O 1
ATOM 644 N N . TYR A 1 80 ? 4.757 5.510 18.706 1.00 90.50 80 TYR A N 1
ATOM 645 C CA . TYR A 1 80 ? 5.631 5.906 17.600 1.00 90.50 80 TYR A CA 1
ATOM 646 C C . TYR A 1 80 ? 4.873 6.402 16.352 1.00 90.50 80 TYR A C 1
ATOM 648 O O . TYR A 1 80 ? 5.510 6.845 15.393 1.00 90.50 80 TYR A O 1
ATOM 656 N N . ILE A 1 81 ? 3.536 6.323 16.329 1.00 94.25 81 ILE A N 1
ATOM 657 C CA . ILE A 1 81 ? 2.690 6.837 15.244 1.00 94.25 81 ILE A CA 1
ATOM 658 C C . ILE A 1 81 ? 2.058 8.151 15.700 1.00 94.25 81 ILE A C 1
ATOM 660 O O . ILE A 1 81 ? 1.289 8.186 16.657 1.00 94.25 81 ILE A O 1
ATOM 664 N N . SER A 1 82 ? 2.329 9.244 14.987 1.00 96.00 82 SER A N 1
ATOM 665 C CA . SER A 1 82 ? 1.732 10.543 15.312 1.00 96.00 82 SER A CA 1
ATOM 666 C C . SER A 1 82 ? 0.237 10.561 14.994 1.00 96.00 82 SER A C 1
ATOM 668 O O . SER A 1 82 ? -0.156 10.565 13.826 1.00 96.00 82 SER A O 1
ATOM 670 N N . ARG A 1 83 ? -0.596 10.636 16.036 1.00 95.38 83 ARG A N 1
ATOM 671 C CA . ARG A 1 83 ? -2.052 10.760 15.898 1.00 95.38 83 ARG A CA 1
ATOM 672 C C . ARG A 1 83 ? -2.465 11.992 15.115 1.00 95.38 83 ARG A C 1
ATOM 674 O O . ARG A 1 83 ? -3.198 11.875 14.140 1.00 95.38 83 ARG A O 1
ATOM 681 N N . GLN A 1 84 ? -1.925 13.145 15.496 1.00 96.12 84 GLN A N 1
ATOM 682 C CA . GLN A 1 84 ? -2.218 14.418 14.845 1.00 96.12 84 GLN A CA 1
ATOM 683 C C . GLN A 1 84 ? -1.969 14.351 13.331 1.00 96.12 84 GLN A C 1
ATOM 685 O O . GLN A 1 84 ? -2.772 14.854 12.548 1.00 96.12 84 GLN A O 1
ATOM 690 N N . ARG A 1 85 ? -0.879 13.691 12.912 1.00 95.94 85 ARG A N 1
ATOM 691 C CA . ARG A 1 85 ? -0.541 13.528 11.494 1.00 95.94 85 ARG A CA 1
ATOM 692 C C . ARG A 1 85 ? -1.522 12.613 10.764 1.00 95.94 85 ARG A C 1
ATOM 694 O O . ARG A 1 85 ? -1.959 12.968 9.675 1.00 95.94 85 ARG A O 1
ATOM 701 N N . ILE A 1 86 ? -1.865 11.461 11.344 1.00 95.75 86 ILE A N 1
ATOM 702 C CA . ILE A 1 86 ? -2.818 10.533 10.722 1.00 95.75 86 ILE A CA 1
ATOM 703 C C . ILE A 1 86 ? -4.189 11.190 10.585 1.00 95.75 86 ILE A C 1
ATOM 705 O O . ILE A 1 86 ? -4.763 11.158 9.506 1.00 95.75 86 ILE A O 1
ATOM 709 N N . GLU A 1 87 ? -4.687 11.859 11.621 1.00 94.94 87 GLU A N 1
ATOM 710 C CA . GLU A 1 87 ? -5.985 12.532 11.553 1.00 94.94 87 GLU A CA 1
ATOM 711 C C . GLU A 1 87 ? -6.025 13.642 10.490 1.00 94.94 87 GLU A C 1
ATOM 713 O O . GLU A 1 87 ? -7.020 13.761 9.778 1.00 94.94 87 GLU A O 1
ATOM 718 N N . ALA A 1 88 ? -4.944 14.413 10.329 1.00 93.88 88 ALA A N 1
ATOM 719 C CA . ALA A 1 88 ? -4.838 15.411 9.261 1.00 93.88 88 ALA A CA 1
ATOM 720 C C . ALA A 1 88 ? -4.884 14.771 7.860 1.00 93.88 88 ALA A C 1
ATOM 722 O O . ALA A 1 88 ? -5.515 15.304 6.947 1.00 93.88 88 ALA A O 1
ATOM 723 N N . ILE A 1 89 ? -4.265 13.598 7.696 1.00 94.12 89 ILE A N 1
ATOM 724 C CA . ILE A 1 89 ? -4.324 12.815 6.455 1.00 94.12 89 ILE A CA 1
ATOM 725 C C . ILE A 1 89 ? -5.749 12.311 6.191 1.00 94.12 89 ILE A C 1
ATOM 727 O O . ILE A 1 89 ? -6.240 12.458 5.074 1.00 94.12 89 ILE A O 1
ATOM 731 N N . LEU A 1 90 ? -6.436 11.765 7.203 1.00 92.25 90 LEU A N 1
ATOM 732 C CA . LEU A 1 90 ? -7.814 11.270 7.058 1.00 92.25 90 LEU A CA 1
ATOM 733 C C . LEU A 1 90 ? -8.800 12.397 6.705 1.00 92.25 90 LEU A C 1
ATOM 735 O O . LEU A 1 90 ? -9.721 12.193 5.920 1.00 92.25 90 LEU A O 1
ATOM 739 N N . ARG A 1 91 ? -8.577 13.614 7.224 1.00 89.94 91 ARG A N 1
ATOM 740 C CA . ARG A 1 91 ? -9.347 14.816 6.849 1.00 89.94 91 ARG A CA 1
ATOM 741 C C . ARG A 1 91 ? -8.974 15.389 5.475 1.00 89.94 91 ARG A C 1
ATOM 743 O O . ARG A 1 91 ? -9.654 16.290 4.992 1.00 89.94 91 ARG A O 1
ATOM 750 N N . GLY A 1 92 ? -7.918 14.885 4.834 1.00 87.75 92 GLY A N 1
ATOM 751 C CA . GLY A 1 92 ? -7.424 15.384 3.549 1.00 87.75 92 GLY A CA 1
ATOM 752 C C . GLY A 1 92 ? -6.689 16.726 3.628 1.00 87.75 92 GLY A C 1
ATOM 753 O O . GLY A 1 92 ? -6.510 17.376 2.603 1.00 87.75 92 GLY A O 1
ATOM 754 N N . GLU A 1 93 ? -6.261 17.145 4.821 1.00 90.12 93 GLU A N 1
ATOM 755 C CA . GLU A 1 93 ? -5.519 18.396 5.043 1.00 90.12 93 GLU A CA 1
ATOM 756 C C . GLU A 1 93 ? -4.066 18.285 4.564 1.00 90.12 93 GLU A C 1
ATOM 758 O O . GLU A 1 93 ? -3.457 19.275 4.161 1.00 90.12 93 GLU A O 1
ATOM 763 N N . VAL A 1 94 ? -3.499 17.075 4.615 1.00 88.69 94 VAL A N 1
ATOM 764 C CA . VAL A 1 94 ? -2.106 16.793 4.251 1.00 88.69 94 VAL A CA 1
ATOM 765 C C . VAL A 1 94 ? -2.048 15.532 3.383 1.00 88.69 94 VAL A C 1
ATOM 767 O O . VAL A 1 94 ? -2.689 14.536 3.725 1.00 88.69 94 VAL A O 1
ATOM 770 N N . PRO A 1 95 ? -1.265 15.520 2.286 1.00 83.12 95 PRO A N 1
ATOM 771 C CA . PRO A 1 95 ? -1.066 14.309 1.500 1.00 83.12 95 PRO A CA 1
ATOM 772 C C . PRO A 1 95 ? -0.243 13.264 2.279 1.00 83.12 95 PRO A C 1
ATOM 774 O O . PRO A 1 95 ? 0.735 13.617 2.950 1.00 83.12 95 PRO A O 1
ATOM 777 N N . PRO A 1 96 ? -0.595 11.970 2.190 1.00 86.06 96 PRO A N 1
ATOM 778 C CA . PRO A 1 96 ? 0.149 10.908 2.856 1.00 86.06 96 PRO A CA 1
ATOM 779 C C . PRO A 1 96 ? 1.497 10.635 2.176 1.00 86.06 96 PRO A C 1
ATOM 781 O O . PRO A 1 96 ? 1.625 10.692 0.954 1.00 86.06 96 PRO A O 1
ATOM 784 N N . THR A 1 97 ? 2.494 10.261 2.975 1.00 84.94 97 THR A N 1
ATOM 785 C CA . THR A 1 97 ? 3.748 9.642 2.513 1.00 84.94 97 THR A CA 1
ATOM 786 C C . THR A 1 97 ? 3.662 8.116 2.598 1.00 84.94 97 THR A C 1
ATOM 788 O O . THR A 1 97 ? 2.802 7.578 3.296 1.00 84.94 97 THR A O 1
ATOM 791 N N . ASP A 1 98 ? 4.607 7.394 1.991 1.00 77.62 98 ASP A N 1
ATOM 792 C CA . ASP A 1 98 ? 4.687 5.927 2.108 1.00 77.62 98 ASP A CA 1
ATOM 793 C C . ASP A 1 98 ? 4.772 5.443 3.563 1.00 77.62 98 ASP A C 1
ATOM 795 O O . ASP A 1 98 ? 4.182 4.422 3.929 1.00 77.62 98 ASP A O 1
ATOM 799 N N . ARG A 1 99 ? 5.464 6.205 4.421 1.00 80.88 99 ARG A N 1
ATOM 800 C CA . ARG A 1 99 ? 5.549 5.921 5.858 1.00 80.88 99 ARG A CA 1
ATOM 801 C C . ARG A 1 99 ? 4.191 6.067 6.542 1.00 80.88 99 ARG A C 1
ATOM 803 O O . ARG A 1 99 ? 3.861 5.256 7.404 1.00 80.88 99 ARG A O 1
ATOM 810 N N . ASP A 1 100 ? 3.404 7.066 6.153 1.00 89.88 100 ASP A N 1
ATOM 811 C CA . ASP A 1 100 ? 2.063 7.267 6.705 1.00 89.88 100 ASP A CA 1
ATOM 812 C C . ASP A 1 100 ? 1.121 6.156 6.266 1.00 89.88 100 ASP A C 1
ATOM 814 O O . ASP A 1 100 ? 0.400 5.602 7.087 1.00 89.88 100 ASP A O 1
ATOM 818 N N . LEU A 1 101 ? 1.183 5.760 4.995 1.00 87.56 101 LEU A N 1
ATOM 819 C CA . LEU A 1 101 ? 0.400 4.640 4.482 1.00 87.56 101 LEU A CA 1
ATOM 820 C C . LEU A 1 101 ? 0.753 3.336 5.214 1.00 87.56 101 LEU A C 1
ATOM 822 O O . LEU A 1 101 ? -0.134 2.551 5.548 1.00 87.56 101 LEU A O 1
ATOM 826 N N . ALA A 1 102 ? 2.031 3.099 5.520 1.00 84.31 102 ALA A N 1
ATOM 827 C CA . ALA A 1 102 ? 2.434 1.958 6.340 1.00 84.31 102 ALA A CA 1
ATOM 828 C C . ALA A 1 102 ? 1.850 2.035 7.763 1.00 84.31 102 ALA A C 1
ATOM 830 O O . ALA A 1 102 ? 1.332 1.037 8.265 1.00 84.31 102 ALA A O 1
ATOM 831 N N . ALA A 1 103 ? 1.872 3.215 8.391 1.00 90.19 103 ALA A N 1
ATOM 832 C CA . ALA A 1 103 ? 1.272 3.431 9.706 1.00 90.19 103 ALA A CA 1
ATOM 833 C C . ALA A 1 103 ? -0.249 3.195 9.693 1.00 90.19 103 ALA A C 1
ATOM 835 O O . ALA A 1 103 ? -0.761 2.473 10.544 1.00 90.19 103 ALA A O 1
ATOM 836 N N . ILE A 1 104 ? -0.963 3.717 8.693 1.00 92.25 104 ILE A N 1
ATOM 837 C CA . ILE A 1 104 ? -2.413 3.536 8.527 1.00 92.25 104 ILE A CA 1
ATOM 838 C C . ILE A 1 104 ? -2.767 2.051 8.385 1.00 92.25 104 ILE A C 1
ATOM 840 O O . ILE A 1 104 ? -3.708 1.590 9.026 1.00 92.25 104 ILE A O 1
ATOM 844 N N . ARG A 1 105 ? -1.977 1.263 7.639 1.00 88.38 105 ARG A N 1
ATOM 845 C CA . ARG A 1 105 ? -2.173 -0.199 7.563 1.00 88.38 105 ARG A CA 1
ATOM 846 C C . ARG A 1 105 ? -2.032 -0.885 8.914 1.00 88.38 105 ARG A C 1
ATOM 848 O O . ARG A 1 105 ? -2.805 -1.790 9.218 1.00 88.38 105 ARG A O 1
ATOM 855 N N . VAL A 1 106 ? -1.044 -0.483 9.715 1.00 89.12 106 VAL A N 1
ATOM 856 C CA . VAL A 1 106 ? -0.874 -1.029 11.069 1.00 89.12 106 VAL A CA 1
ATOM 857 C C . VAL A 1 106 ? -2.103 -0.708 11.910 1.00 89.12 106 VAL A C 1
ATOM 859 O O . VAL A 1 106 ? -2.664 -1.623 12.505 1.00 89.12 106 VAL A O 1
ATOM 862 N N . LEU A 1 107 ? -2.553 0.551 11.899 1.00 93.62 107 LEU A N 1
ATOM 863 C CA . LEU A 1 107 ? -3.718 1.002 12.661 1.00 93.62 107 LEU A CA 1
ATOM 864 C C . LEU A 1 107 ? -5.015 0.287 12.244 1.00 93.62 107 LEU A C 1
ATOM 866 O O . LEU A 1 107 ? -5.794 -0.092 13.116 1.00 93.62 107 LEU A O 1
ATOM 870 N N . LEU A 1 108 ? -5.219 0.040 10.946 1.00 91.31 108 LEU A N 1
ATOM 871 C CA . LEU A 1 108 ? -6.329 -0.774 10.434 1.00 91.31 108 LEU A CA 1
ATOM 872 C C . LEU A 1 108 ? -6.249 -2.218 10.938 1.00 91.31 108 LEU A C 1
ATOM 874 O O . LEU A 1 108 ? -7.231 -2.777 11.416 1.00 91.31 108 LEU A O 1
ATOM 878 N N . ARG A 1 109 ? -5.059 -2.826 10.891 1.00 88.00 109 ARG A N 1
ATOM 879 C CA . ARG A 1 109 ? -4.862 -4.224 11.299 1.00 88.00 109 ARG A CA 1
ATOM 880 C C . ARG A 1 109 ? -5.120 -4.457 12.789 1.00 88.00 109 ARG A C 1
ATOM 882 O O . ARG A 1 109 ? -5.560 -5.541 13.159 1.00 88.00 109 ARG A O 1
ATOM 889 N N . ILE A 1 110 ? -4.842 -3.465 13.633 1.00 88.69 110 ILE A N 1
ATOM 890 C CA . ILE A 1 110 ? -5.132 -3.520 15.076 1.00 88.69 110 ILE A CA 1
ATOM 891 C C . ILE A 1 110 ? -6.540 -2.993 15.419 1.00 88.69 110 ILE A C 1
ATOM 893 O O . ILE A 1 110 ? -6.974 -3.082 16.567 1.00 88.69 110 ILE A O 1
ATOM 897 N N . GLY A 1 111 ? -7.279 -2.484 14.427 1.00 91.06 111 GLY A N 1
ATOM 898 C CA . GLY A 1 111 ? -8.635 -1.953 14.576 1.00 91.06 111 GLY A CA 1
ATOM 899 C C . GLY A 1 111 ? -8.713 -0.603 15.288 1.00 91.06 111 GLY A C 1
ATOM 900 O O . GLY A 1 111 ? -9.758 -0.270 15.826 1.00 91.06 111 GLY A O 1
ATOM 901 N N . VAL A 1 112 ? -7.616 0.159 15.336 1.00 95.94 112 VAL A N 1
ATOM 902 C CA . VAL A 1 112 ? -7.637 1.563 15.790 1.00 95.94 112 VAL A CA 1
ATOM 903 C C . VAL A 1 112 ? -8.292 2.451 14.735 1.00 95.94 112 VAL A C 1
ATOM 905 O O . VAL A 1 112 ? -8.983 3.410 15.072 1.00 95.94 112 VAL A O 1
ATOM 908 N N . LEU A 1 113 ? -8.079 2.127 13.459 1.00 95.06 113 LEU A N 1
ATOM 909 C CA . LEU A 1 113 ? -8.852 2.679 12.355 1.00 95.06 113 LEU A CA 1
ATOM 910 C C . LEU A 1 113 ? -9.838 1.629 11.857 1.00 95.06 113 LEU A C 1
ATOM 912 O O . LEU A 1 113 ? -9.512 0.442 11.815 1.00 95.06 113 LEU A O 1
ATOM 916 N N . GLU A 1 114 ? -11.010 2.087 11.444 1.00 92.38 114 GLU A N 1
ATOM 917 C CA . GLU A 1 114 ? -12.039 1.272 10.811 1.00 92.38 114 GLU A CA 1
ATOM 918 C C . GLU A 1 114 ? -12.588 1.976 9.574 1.00 92.38 114 GLU A C 1
ATOM 920 O O . GLU A 1 114 ? -12.570 3.206 9.481 1.00 92.38 114 GLU A O 1
ATOM 925 N N . GLU A 1 115 ? -13.047 1.178 8.617 1.00 89.69 115 GLU A N 1
ATOM 926 C CA . GLU A 1 115 ? -13.780 1.673 7.463 1.00 89.69 115 GLU A CA 1
ATOM 927 C C . GLU A 1 115 ? -15.239 1.891 7.855 1.00 89.69 115 GLU A C 1
ATOM 929 O O . GLU A 1 115 ? -15.891 1.015 8.423 1.00 89.69 115 GLU A O 1
ATOM 934 N N . VAL A 1 116 ? -15.746 3.073 7.541 1.00 84.12 116 VAL A N 1
ATOM 935 C CA . VAL A 1 116 ? -17.152 3.414 7.674 1.00 84.12 116 VAL A CA 1
ATOM 936 C C . VAL A 1 116 ? -17.755 3.212 6.296 1.00 84.12 116 VAL A C 1
ATOM 938 O O . VAL A 1 116 ? -17.525 4.021 5.397 1.00 84.12 116 VAL A O 1
ATOM 941 N N . GLY A 1 117 ? -18.453 2.091 6.117 1.00 63.09 117 GLY A N 1
ATOM 942 C CA . GLY A 1 117 ? -19.235 1.859 4.906 1.00 63.09 117 GLY A CA 1
ATOM 943 C C . GLY A 1 117 ? -20.286 2.957 4.735 1.00 63.09 117 GLY A C 1
ATOM 944 O O . GLY A 1 117 ? -20.848 3.428 5.728 1.00 63.09 117 GLY A O 1
ATOM 945 N N . GLU A 1 118 ? -20.517 3.367 3.488 1.00 49.12 118 GLU A N 1
ATOM 946 C CA . GLU A 1 118 ? -21.781 4.012 3.102 1.00 49.12 118 GLU A CA 1
ATOM 947 C C . GLU A 1 118 ? -22.958 3.043 3.269 1.00 49.12 118 GLU A C 1
ATOM 949 O O . GLU A 1 118 ? -22.794 1.841 2.943 1.00 49.12 118 GLU A O 1
#

Secondary structure (DSSP, 8-state):
------EEEEEE-TTT--EEEEEE-SSEEEEEEETTEEEEEEE-TTS-EEEEEEE--S-SS--GGGEEE-GGGGGG--TTS-HHHHHHHHTTSSPPPHHHHHHHHHHHHTTSEEE---

pLDDT: mean 83.03, std 13.04, range [40.56, 96.12]

Sequence (118 aa):
MRPMRALERLIVCPKCGRRHSVRVEESGWHVIQCEGHSIVLYVDDSLTVRSVKVASLARDIPDLRSLRVNREREHLWPSYISRQRIEAILRGEVPPTDRDLAAIRVLLRIGVLEEVGE